Protein AF-X0YJN4-F1 (afdb_monomer_lite)

pLDDT: mean 95.85, std 3.73, range [76.5, 98.56]

Sequence (46 aa):
MPRRVAIVGAGLTRTSSHRTDVTYPELVYEAVSGALEQAGLQADDI

InterPro domains:
  IPR016039 Thiolase-like [G3DSA:3.40.47.10] (1-46)
  IPR016039 Thiolase-like [SSF53901] (2-46)

Structure (mmCIF, N/CA/C/O backbone):
data_AF-X0YJN4-F1
#
_entry.id   AF-X0YJN4-F1
#
loop_
_atom_site.group_PDB
_atom_site.id
_atom_site.type_symbol
_atom_site.label_atom_id
_atom_site.label_alt_id
_atom_site.label_comp_id
_atom_site.label_asym_id
_atom_site.label_entity_id
_atom_site.label_seq_id
_atom_site.pdbx_PDB_ins_code
_atom_site.Cartn_x
_atom_site.Cartn_y
_atom_site.Cartn_z
_atom_site.occupancy
_atom_site.B_iso_or_equiv
_atom_site.auth_seq_id
_atom_site.auth_comp_id
_atom_site.auth_asym_id
_atom_site.auth_atom_id
_atom_site.pdbx_PDB_model_num
ATOM 1 N N . MET A 1 1 ? -23.621 11.829 10.636 1.00 76.50 1 MET A N 1
ATOM 2 C CA . MET A 1 1 ? -22.381 11.801 11.447 1.00 76.50 1 MET A CA 1
ATOM 3 C C . MET A 1 1 ? -21.262 11.216 10.592 1.00 76.50 1 MET A C 1
ATOM 5 O O . MET A 1 1 ? -21.553 10.265 9.875 1.00 76.50 1 MET A O 1
ATOM 9 N N . PRO A 1 2 ? -20.035 11.764 10.604 1.00 87.12 2 PRO A N 1
ATOM 10 C CA . PRO A 1 2 ? -18.914 11.189 9.857 1.00 87.12 2 PRO A CA 1
ATOM 11 C C . PRO A 1 2 ? -18.512 9.819 10.427 1.00 87.12 2 PRO A C 1
ATOM 13 O O . PRO A 1 2 ? -18.588 9.596 11.638 1.00 87.12 2 PRO A O 1
ATOM 16 N N . ARG A 1 3 ? -18.100 8.894 9.553 1.00 96.06 3 ARG A N 1
ATOM 17 C CA . ARG A 1 3 ? -17.643 7.551 9.941 1.00 96.06 3 ARG A CA 1
ATOM 18 C C . ARG A 1 3 ? -16.273 7.650 10.616 1.00 96.06 3 ARG A C 1
ATOM 20 O O . ARG A 1 3 ? -15.381 8.309 10.091 1.00 96.06 3 ARG A O 1
ATOM 27 N N . ARG A 1 4 ? -16.101 6.992 11.766 1.00 95.81 4 ARG A N 1
ATOM 28 C CA . ARG A 1 4 ? -14.793 6.892 12.436 1.00 95.81 4 ARG A CA 1
ATOM 29 C C . ARG A 1 4 ? -13.887 5.972 11.614 1.00 95.81 4 ARG A C 1
ATOM 31 O O . ARG A 1 4 ? -14.305 4.870 11.269 1.00 95.81 4 ARG A O 1
ATOM 38 N N . VAL A 1 5 ? -12.687 6.438 11.286 1.00 96.44 5 VAL A N 1
ATOM 39 C CA . VAL A 1 5 ? -11.700 5.728 10.457 1.00 96.44 5 VAL A CA 1
ATOM 40 C C . VAL A 1 5 ? -10.306 5.880 11.059 1.00 96.44 5 VAL A C 1
ATOM 42 O O . VAL A 1 5 ? -10.035 6.878 11.724 1.00 96.44 5 VAL A O 1
ATOM 45 N N . ALA A 1 6 ? -9.439 4.896 10.827 1.00 97.00 6 ALA A N 1
ATOM 46 C CA . ALA A 1 6 ? -8.047 4.892 11.267 1.00 97.00 6 ALA A CA 1
ATOM 47 C C . ALA A 1 6 ? -7.158 4.224 10.206 1.00 97.00 6 ALA A C 1
ATOM 49 O O . ALA A 1 6 ? -7.638 3.389 9.440 1.00 97.00 6 ALA A O 1
ATOM 50 N N . ILE A 1 7 ? -5.876 4.592 10.178 1.00 97.62 7 ILE A N 1
ATOM 51 C CA . ILE A 1 7 ? -4.844 3.900 9.395 1.00 97.62 7 ILE A CA 1
ATOM 52 C C . ILE A 1 7 ? -4.247 2.827 10.301 1.00 97.62 7 ILE A C 1
ATOM 54 O O . ILE A 1 7 ? -3.761 3.149 11.383 1.00 97.62 7 ILE A O 1
ATOM 58 N N . VAL A 1 8 ? -4.312 1.569 9.869 1.00 97.50 8 VAL A N 1
ATOM 59 C CA . VAL A 1 8 ? -3.852 0.410 10.654 1.00 97.50 8 VAL A CA 1
ATOM 60 C C . VAL A 1 8 ? -2.567 -0.221 10.110 1.00 97.50 8 VAL A C 1
ATOM 62 O O . VAL A 1 8 ? -1.946 -1.012 10.806 1.00 97.50 8 VAL A O 1
ATOM 65 N N . GLY A 1 9 ? -2.131 0.170 8.909 1.00 97.81 9 GLY A N 1
ATOM 66 C CA . GLY A 1 9 ? -0.878 -0.273 8.301 1.00 97.81 9 GLY A CA 1
ATOM 67 C C . GLY A 1 9 ? -0.464 0.623 7.134 1.00 97.81 9 GLY A C 1
ATOM 68 O O . GLY A 1 9 ? -1.299 1.297 6.525 1.00 97.81 9 GLY A O 1
ATOM 69 N N . ALA A 1 10 ? 0.834 0.654 6.851 1.00 97.88 10 ALA A N 1
ATOM 70 C CA . ALA A 1 10 ? 1.460 1.376 5.755 1.00 97.88 10 ALA A CA 1
ATOM 71 C C . ALA A 1 10 ? 2.695 0.601 5.274 1.00 97.88 10 ALA A C 1
ATOM 73 O O . ALA A 1 10 ? 3.541 0.201 6.067 1.00 97.88 10 ALA A O 1
ATOM 74 N N . GLY A 1 11 ? 2.819 0.415 3.964 1.00 97.06 11 GLY A N 1
ATOM 75 C CA . GLY A 1 11 ? 3.945 -0.289 3.362 1.00 97.06 11 GLY A CA 1
ATOM 76 C C . GLY A 1 11 ? 4.640 0.567 2.316 1.00 97.06 11 GLY A C 1
ATOM 77 O O . GLY A 1 11 ? 4.029 1.423 1.674 1.00 97.06 11 GLY A O 1
ATOM 78 N N . LEU A 1 12 ? 5.942 0.345 2.171 1.00 97.12 12 LEU A N 1
ATOM 79 C CA . LEU A 1 12 ? 6.800 1.042 1.225 1.00 97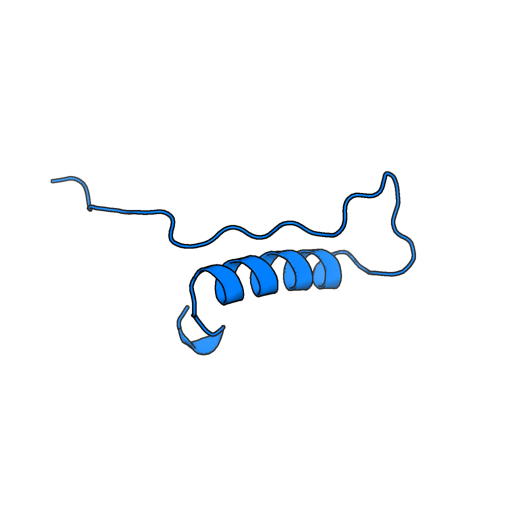.12 12 LEU A CA 1
ATOM 80 C C . LEU A 1 12 ? 7.703 0.017 0.545 1.00 97.12 12 LEU A C 1
ATOM 82 O O . LEU A 1 12 ? 8.233 -0.878 1.196 1.00 97.12 12 LEU A O 1
ATOM 86 N N . THR A 1 13 ? 7.908 0.179 -0.757 1.00 97.50 13 THR A N 1
ATOM 87 C CA . THR A 1 13 ? 8.881 -0.624 -1.502 1.00 97.50 13 THR A CA 1
ATOM 88 C C . THR A 1 13 ? 10.314 -0.259 -1.129 1.00 97.50 13 THR A C 1
ATOM 90 O O . THR A 1 13 ? 10.587 0.877 -0.740 1.00 97.50 13 THR A O 1
ATOM 93 N N . ARG A 1 14 ? 11.276 -1.141 -1.398 1.00 95.25 14 ARG A N 1
ATOM 94 C CA . ARG A 1 14 ? 12.705 -0.814 -1.331 1.00 95.25 14 ARG A CA 1
ATOM 95 C C . ARG A 1 14 ? 13.028 0.445 -2.145 1.00 95.25 14 ARG A C 1
ATOM 97 O O . ARG A 1 14 ? 12.905 0.455 -3.373 1.00 95.25 14 ARG A O 1
ATOM 104 N N . THR A 1 15 ? 13.510 1.481 -1.466 1.00 95.00 15 THR A N 1
ATOM 105 C CA . THR A 1 15 ? 13.836 2.769 -2.082 1.00 95.00 15 THR A CA 1
ATOM 106 C C . THR A 1 15 ? 15.092 2.666 -2.945 1.00 95.00 15 THR A C 1
ATOM 108 O O . THR A 1 15 ? 16.172 2.330 -2.464 1.00 95.00 15 THR A O 1
ATOM 111 N N . SER A 1 16 ? 14.955 2.972 -4.232 1.00 94.06 16 SER A N 1
ATOM 112 C CA . SER A 1 16 ? 16.048 3.082 -5.200 1.00 94.06 16 SER A CA 1
ATOM 113 C C . SER A 1 16 ? 15.639 4.075 -6.285 1.00 94.06 16 SER A C 1
ATOM 115 O O . SER A 1 16 ? 14.457 4.169 -6.608 1.00 94.06 16 SER A O 1
ATOM 117 N N . SER A 1 17 ? 16.598 4.794 -6.874 1.00 92.19 17 SER A N 1
ATOM 118 C CA . SER A 1 17 ? 16.325 5.728 -7.978 1.00 92.19 17 SER A CA 1
ATOM 119 C C . SER A 1 17 ? 15.765 5.027 -9.218 1.00 92.19 17 SER A C 1
ATOM 121 O O . SER A 1 17 ? 14.984 5.610 -9.961 1.00 92.19 17 SER A O 1
ATOM 123 N N . HIS A 1 18 ? 16.176 3.779 -9.451 1.00 89.06 18 HIS A N 1
ATOM 124 C CA . HIS A 1 18 ? 15.667 2.941 -10.530 1.00 89.06 18 HIS A CA 1
ATOM 125 C C . HIS A 1 18 ? 15.715 1.470 -10.106 1.00 89.06 18 HIS A C 1
ATOM 127 O O . HIS A 1 18 ? 16.655 1.037 -9.432 1.00 89.06 18 HIS A O 1
ATOM 133 N N . ARG A 1 19 ? 14.704 0.697 -10.501 1.00 93.00 19 ARG A N 1
ATOM 134 C CA . ARG A 1 19 ? 14.635 -0.753 -10.297 1.00 93.00 19 ARG A CA 1
ATOM 135 C C . ARG A 1 19 ? 14.350 -1.427 -11.633 1.00 93.00 19 ARG A C 1
ATOM 137 O O . ARG A 1 19 ? 13.380 -1.087 -12.295 1.00 93.00 19 ARG A O 1
ATOM 144 N N . THR A 1 20 ? 15.238 -2.328 -12.042 1.00 94.75 20 THR A N 1
ATOM 145 C CA . THR A 1 20 ? 15.092 -3.182 -13.238 1.00 94.75 20 THR A CA 1
ATOM 146 C C . THR A 1 20 ? 14.748 -4.625 -12.876 1.00 94.75 20 THR A C 1
ATOM 148 O O . THR A 1 20 ? 14.511 -5.435 -13.763 1.00 94.75 20 THR A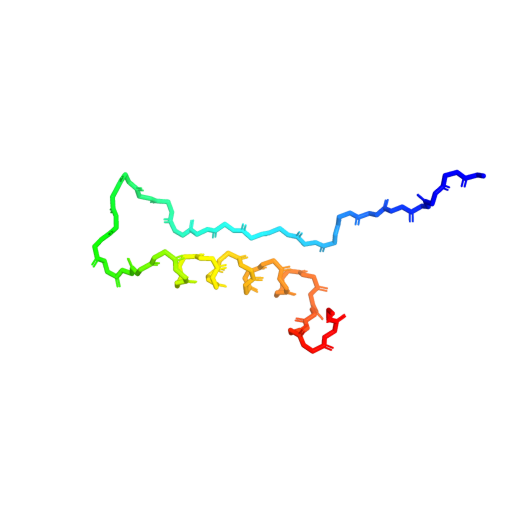 O 1
ATOM 151 N N . ASP A 1 21 ? 14.756 -4.943 -11.579 1.00 96.19 21 ASP A N 1
ATOM 152 C CA . ASP A 1 21 ? 14.547 -6.276 -11.018 1.00 96.19 21 ASP A CA 1
ATOM 153 C C . ASP A 1 21 ? 13.070 -6.638 -10.841 1.00 96.19 21 ASP A C 1
ATOM 155 O O . ASP A 1 21 ? 12.760 -7.800 -10.612 1.00 96.19 21 ASP A O 1
ATOM 159 N N . VAL A 1 22 ? 12.177 -5.653 -10.928 1.00 96.94 22 VAL A N 1
ATOM 160 C CA . VAL A 1 22 ? 10.740 -5.818 -10.707 1.00 96.94 22 VAL A CA 1
ATOM 161 C C . VAL A 1 22 ? 9.934 -4.957 -11.667 1.00 96.94 22 VAL A C 1
ATOM 163 O O . VAL A 1 22 ? 10.363 -3.893 -12.117 1.00 96.94 22 VAL A O 1
ATOM 166 N N . THR A 1 23 ? 8.731 -5.423 -11.946 1.00 97.00 23 THR A N 1
ATOM 167 C CA . THR A 1 23 ? 7.691 -4.730 -12.692 1.00 97.00 23 THR A CA 1
ATOM 168 C C . THR A 1 23 ? 6.846 -3.847 -11.774 1.00 97.00 23 THR A C 1
ATOM 170 O O . THR A 1 23 ? 6.895 -3.937 -10.547 1.00 97.00 23 THR A O 1
ATOM 173 N N . TYR A 1 24 ? 6.022 -2.982 -12.367 1.00 95.19 24 TYR A N 1
ATOM 174 C CA . TYR A 1 24 ? 5.132 -2.120 -11.591 1.00 95.19 24 TYR A CA 1
ATOM 175 C C . TYR A 1 24 ? 4.119 -2.896 -10.721 1.00 95.19 24 TYR A C 1
ATOM 177 O O . TYR A 1 24 ? 3.981 -2.549 -9.549 1.00 95.19 24 TYR A O 1
ATOM 185 N N . PRO A 1 25 ? 3.451 -3.965 -11.207 1.00 97.69 25 PRO A N 1
ATOM 186 C CA . PRO A 1 25 ? 2.586 -4.782 -10.353 1.00 97.69 25 PRO A CA 1
ATOM 187 C C . PRO A 1 25 ? 3.314 -5.408 -9.159 1.00 97.69 25 PRO A C 1
ATOM 189 O O . PRO A 1 25 ? 2.763 -5.442 -8.063 1.00 97.69 25 PRO A O 1
ATOM 192 N N . GLU A 1 26 ? 4.560 -5.850 -9.340 1.00 97.81 26 GLU A N 1
ATOM 193 C CA . GLU A 1 26 ? 5.372 -6.411 -8.253 1.00 97.81 26 GLU A CA 1
ATOM 194 C C . GLU A 1 26 ? 5.750 -5.349 -7.211 1.00 97.81 26 GLU A C 1
ATOM 196 O O . GLU A 1 26 ? 5.739 -5.640 -6.019 1.00 97.81 26 GLU A O 1
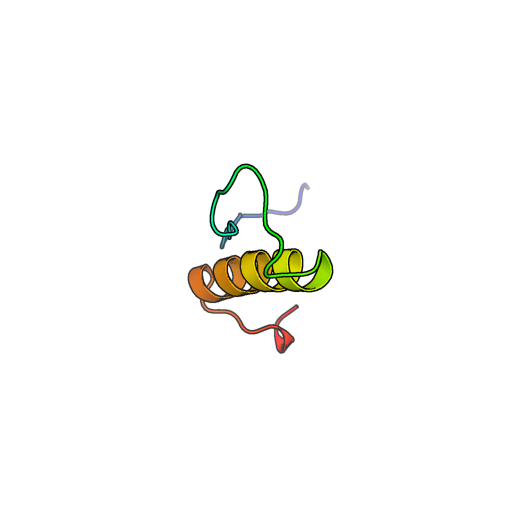ATOM 201 N N . LEU A 1 27 ? 5.997 -4.101 -7.630 1.00 97.31 27 LEU A N 1
ATOM 202 C CA . LEU A 1 27 ? 6.189 -2.976 -6.705 1.00 97.31 27 LEU A CA 1
ATOM 203 C C . LEU A 1 27 ? 4.931 -2.701 -5.871 1.00 97.31 27 LEU A C 1
ATOM 205 O O . LEU A 1 27 ? 5.023 -2.478 -4.665 1.00 97.31 27 LEU A O 1
ATOM 209 N N . VA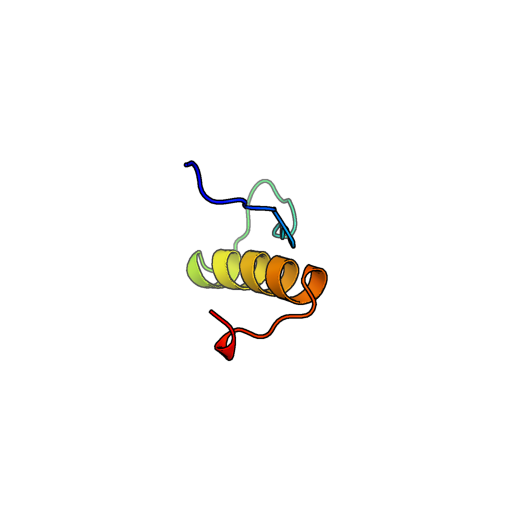L A 1 28 ? 3.752 -2.721 -6.500 1.00 97.00 28 VAL A N 1
ATOM 210 C CA . VAL A 1 28 ? 2.480 -2.551 -5.782 1.00 97.00 28 VAL A CA 1
ATOM 211 C C . VAL A 1 28 ? 2.274 -3.699 -4.800 1.00 97.00 28 VAL A C 1
ATOM 213 O O . VAL A 1 28 ? 1.938 -3.446 -3.646 1.00 97.00 28 VAL A O 1
ATOM 216 N N . TYR A 1 29 ? 2.521 -4.938 -5.231 1.00 97.44 29 TYR A N 1
ATOM 217 C CA . TYR A 1 29 ? 2.428 -6.112 -4.369 1.00 97.44 29 TYR A CA 1
AT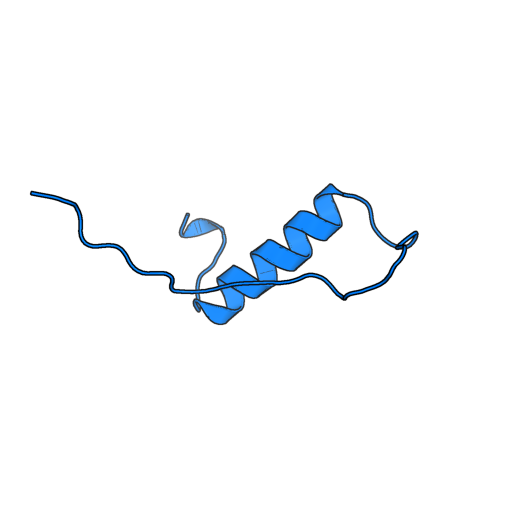OM 218 C C . TYR A 1 29 ? 3.350 -5.983 -3.151 1.00 97.44 29 TYR A C 1
ATOM 220 O O . TYR A 1 29 ? 2.881 -6.121 -2.031 1.00 97.44 29 TYR A O 1
ATOM 228 N N . GLU A 1 30 ? 4.619 -5.615 -3.345 1.00 97.69 30 GLU A N 1
ATOM 229 C CA . GLU A 1 30 ? 5.589 -5.416 -2.260 1.00 97.69 30 GLU A CA 1
ATOM 230 C C . GLU A 1 30 ? 5.097 -4.391 -1.222 1.00 97.69 30 GLU A C 1
ATOM 232 O O . GLU A 1 30 ? 5.107 -4.662 -0.019 1.00 97.69 30 GLU A O 1
ATOM 237 N N . ALA A 1 31 ? 4.612 -3.230 -1.676 1.00 98.06 31 ALA A N 1
ATOM 238 C CA . ALA A 1 31 ? 4.089 -2.202 -0.778 1.00 98.06 31 ALA A CA 1
ATOM 239 C C . ALA A 1 31 ? 2.812 -2.653 -0.047 1.00 98.06 31 ALA A C 1
ATOM 241 O O . ALA A 1 31 ? 2.669 -2.412 1.151 1.00 98.06 31 ALA A O 1
ATOM 242 N N . VAL A 1 32 ? 1.884 -3.313 -0.745 1.00 97.81 32 VAL A N 1
ATOM 243 C CA . VAL A 1 32 ? 0.623 -3.788 -0.156 1.00 97.81 32 VAL A CA 1
ATOM 244 C C . VAL A 1 32 ? 0.880 -4.905 0.851 1.00 97.81 32 VAL A C 1
ATOM 246 O O . VAL A 1 32 ? 0.329 -4.859 1.949 1.00 97.81 32 VAL A O 1
ATOM 249 N N . SER A 1 33 ? 1.753 -5.862 0.531 1.00 97.56 33 SER A N 1
ATOM 250 C CA . SER A 1 33 ? 2.142 -6.934 1.448 1.00 97.56 33 SER A CA 1
ATOM 251 C C . SER A 1 33 ? 2.721 -6.376 2.746 1.00 97.56 33 SER A C 1
ATOM 253 O O . SER A 1 33 ? 2.284 -6.793 3.814 1.00 97.56 33 SER A O 1
ATOM 255 N N . GLY A 1 34 ? 3.613 -5.381 2.678 1.00 97.94 34 GLY A N 1
ATOM 256 C CA . GLY A 1 34 ? 4.146 -4.736 3.883 1.00 97.94 34 GLY A CA 1
ATOM 257 C C . GLY A 1 34 ? 3.079 -3.997 4.703 1.00 97.94 34 GLY A C 1
ATOM 258 O O . GLY A 1 34 ? 3.104 -4.038 5.932 1.00 97.94 34 GLY A O 1
ATOM 259 N N . ALA A 1 35 ? 2.106 -3.355 4.045 1.00 98.56 35 ALA A N 1
ATOM 260 C CA . ALA A 1 35 ? 1.001 -2.685 4.733 1.00 98.56 35 ALA A CA 1
ATOM 261 C C . ALA A 1 35 ? 0.079 -3.678 5.461 1.00 98.56 35 ALA A C 1
ATOM 263 O O . ALA A 1 35 ? -0.313 -3.425 6.601 1.00 98.56 35 ALA A O 1
ATOM 264 N N . LEU A 1 36 ? -0.253 -4.797 4.809 1.00 98.38 36 LEU A N 1
ATOM 265 C CA . LEU A 1 36 ? -1.072 -5.864 5.386 1.00 98.38 36 LEU A CA 1
ATOM 266 C C . LEU A 1 36 ? -0.339 -6.571 6.530 1.00 98.38 36 LEU A C 1
ATOM 268 O O . LEU A 1 36 ? -0.932 -6.780 7.584 1.00 98.38 36 LEU A O 1
ATOM 272 N N . GLU A 1 37 ? 0.957 -6.852 6.368 1.00 97.88 37 GLU A N 1
ATOM 273 C CA . GLU A 1 37 ? 1.796 -7.437 7.418 1.00 97.88 37 GLU A CA 1
ATOM 274 C C . GLU A 1 37 ? 1.842 -6.538 8.660 1.00 97.88 37 GLU A C 1
ATOM 276 O O . GLU A 1 37 ? 1.598 -7.013 9.769 1.00 97.88 37 GLU A O 1
ATOM 281 N N . GLN A 1 38 ? 2.068 -5.229 8.489 1.00 98.31 38 GLN A N 1
ATOM 282 C CA . GLN A 1 38 ? 2.050 -4.282 9.608 1.00 98.31 38 GLN A CA 1
ATOM 283 C C . GLN A 1 38 ? 0.680 -4.233 10.303 1.00 98.31 38 GLN A C 1
ATOM 285 O O . GLN A 1 38 ? 0.616 -4.094 11.525 1.00 98.31 38 GLN A O 1
ATOM 290 N N . ALA A 1 39 ? -0.406 -4.348 9.534 1.00 98.19 39 ALA A N 1
ATOM 291 C CA . ALA A 1 39 ? -1.767 -4.381 10.060 1.00 98.19 39 ALA A CA 1
ATOM 292 C C . ALA A 1 39 ? -2.154 -5.737 10.683 1.00 98.19 39 ALA A C 1
ATOM 294 O O . ALA A 1 39 ? -3.201 -5.822 11.326 1.00 98.19 39 ALA A O 1
ATOM 295 N N . GLY A 1 40 ? -1.343 -6.786 10.505 1.00 97.88 40 GLY A N 1
ATOM 296 C CA . GLY A 1 40 ? -1.673 -8.150 10.921 1.00 97.88 40 GLY A CA 1
ATOM 297 C C . GLY A 1 40 ? -2.843 -8.762 10.141 1.00 97.88 40 GLY A C 1
ATOM 298 O O . GLY A 1 40 ? -3.587 -9.562 10.704 1.00 97.88 40 GLY A O 1
ATOM 299 N N . LEU A 1 41 ? -3.024 -8.363 8.880 1.00 97.75 41 LEU A N 1
ATOM 300 C CA . LEU A 1 41 ? -4.119 -8.781 8.001 1.00 97.75 41 LEU A CA 1
ATOM 301 C C . LEU A 1 41 ? -3.618 -9.645 6.838 1.00 97.75 41 LEU A C 1
ATOM 303 O O . LEU A 1 41 ? -2.428 -9.670 6.519 1.00 97.75 41 LEU A O 1
ATOM 307 N N . GLN A 1 42 ? -4.547 -10.332 6.183 1.00 97.00 42 GLN A N 1
ATOM 308 C CA . GLN A 1 42 ? -4.348 -11.058 4.932 1.00 97.00 42 GLN A CA 1
ATOM 309 C C . GLN A 1 42 ? -5.095 -10.370 3.782 1.00 97.00 42 GLN A C 1
ATOM 311 O O . GLN A 1 42 ? -5.972 -9.536 3.993 1.00 97.00 42 GLN A O 1
ATOM 316 N N . ALA A 1 43 ? -4.751 -10.720 2.540 1.00 94.75 43 ALA A N 1
ATOM 317 C CA . ALA A 1 43 ? -5.433 -10.175 1.364 1.00 94.75 43 ALA A CA 1
ATOM 318 C C . ALA A 1 43 ? -6.935 -10.522 1.336 1.00 94.75 43 ALA A C 1
ATOM 320 O O . ALA A 1 43 ? -7.726 -9.719 0.854 1.00 94.75 43 ALA A O 1
ATOM 321 N N . ASP A 1 44 ? -7.315 -11.674 1.898 1.00 96.94 44 ASP A N 1
ATOM 322 C CA . ASP A 1 44 ? -8.706 -12.140 1.993 1.00 96.94 44 ASP A CA 1
ATOM 323 C C . ASP A 1 44 ? -9.566 -11.311 2.973 1.00 96.94 44 ASP A C 1
ATOM 325 O O . ASP A 1 44 ? -10.787 -11.457 2.987 1.00 96.94 44 ASP A O 1
ATOM 329 N N . ASP A 1 45 ? -8.950 -10.442 3.787 1.00 95.62 45 ASP A N 1
ATOM 330 C CA . ASP A 1 45 ? -9.650 -9.564 4.736 1.00 95.62 45 ASP A CA 1
ATOM 331 C C . ASP A 1 45 ? -10.138 -8.238 4.103 1.00 95.62 45 ASP A C 1
ATOM 333 O O . ASP A 1 45 ? -10.754 -7.420 4.797 1.00 95.62 45 ASP A O 1
ATOM 337 N N . ILE A 1 46 ? -9.838 -7.995 2.817 1.00 91.50 46 ILE A N 1
ATOM 338 C CA . ILE A 1 46 ? -10.123 -6.744 2.082 1.00 91.50 46 ILE A CA 1
ATOM 339 C C . ILE A 1 46 ? -11.346 -6.872 1.169 1.00 91.50 46 ILE A C 1
ATOM 341 O O . ILE A 1 46 ? -11.423 -7.843 0.385 1.00 91.50 46 ILE A O 1
#

Foldseek 3Di:
DDDDDDQQFWFAADDDPDDPPDDPVVRVVRGVVRRCVSNVHDPVVD

Secondary st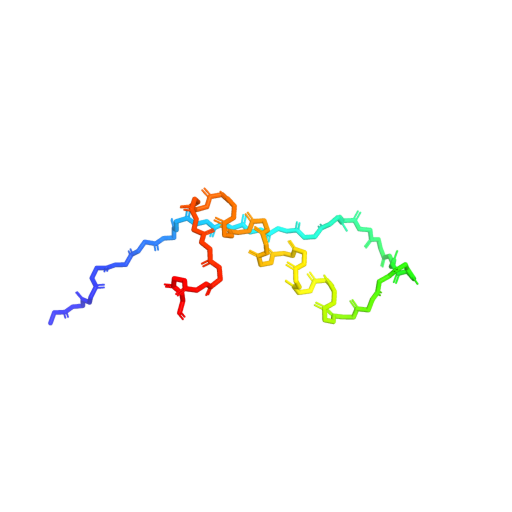ructure (DSSP, 8-state):
-PPP--------PPP-S--SSS-HHHHHHHHHHHHHHHHT--GGG-

Radius of gyration: 13.59 Å; chains: 1; bounding box: 39×24×26 Å

Organism: NCBI:txid412755